Protein AF-A0A6B3I5T1-F1 (afdb_monomer_lite)

Secondary structure (DSSP, 8-state):
--TTTTTS-EEEEEEEEE-S-GGG--SS----TTSS--EEEEEEEEEETTEE-STT--HHHHHHSHHHHHHHTTPPP-S---

Foldseek 3Di:
DCPCVVVWDWDWFKAWDWDADPVQPPVPPDAGPVRDGDGDMDIDTQAGNQGGPAPPDTRVCCVVVVVVSCVSVPGDDDDDDD

Sequence (82 aa):
HNLTLLDEGTLYVAKLTGDSPAAEIDGTGKLPTDGEFDGSGVWIPLATGTTSHVPGMTADEVYVYTRLAGDKVGATKMDRPE

Radius of gyration: 17.06 Å; chains: 1; bounding box: 38×19×53 Å

Structure (mmCIF, N/CA/C/O backbone):
data_AF-A0A6B3I5T1-F1
#
_entry.id   AF-A0A6B3I5T1-F1
#
loop_
_atom_site.group_PDB
_atom_site.id
_atom_site.type_symbol
_atom_site.label_atom_id
_atom_site.label_alt_id
_atom_site.label_comp_id
_atom_site.label_asym_id
_atom_site.label_entity_id
_atom_site.label_seq_id
_atom_site.pdbx_PDB_ins_code
_atom_site.Cartn_x
_atom_site.Cartn_y
_atom_site.Cartn_z
_atom_site.occupancy
_atom_site.B_iso_or_equiv
_atom_site.auth_seq_id
_atom_site.auth_comp_id
_atom_site.auth_asym_id
_atom_site.auth_atom_id
_atom_site.pdbx_PDB_model_num
ATOM 1 N N . HIS A 1 1 ? 8.147 -0.941 29.386 1.00 74.25 1 HIS A N 1
ATOM 2 C CA . HIS A 1 1 ? 6.713 -0.701 29.137 1.00 74.25 1 HIS A CA 1
ATOM 3 C C . HIS A 1 1 ? 6.500 -0.630 27.631 1.00 74.25 1 HIS A C 1
ATOM 5 O O . HIS A 1 1 ? 6.734 0.428 27.087 1.00 74.25 1 HIS A O 1
ATOM 11 N N . ASN A 1 2 ? 6.159 -1.740 26.965 1.00 94.44 2 ASN A N 1
ATOM 12 C CA . ASN A 1 2 ? 5.876 -1.786 25.512 1.00 94.44 2 ASN A CA 1
ATOM 13 C C . ASN A 1 2 ? 4.784 -2.820 25.169 1.00 94.44 2 ASN A C 1
ATOM 15 O O . ASN A 1 2 ? 4.618 -3.173 24.009 1.00 94.44 2 ASN A O 1
ATOM 19 N N . LEU A 1 3 ? 4.075 -3.354 26.172 1.00 95.56 3 LEU A N 1
ATOM 20 C CA . LEU A 1 3 ? 3.155 -4.482 25.979 1.00 95.56 3 LEU A CA 1
ATOM 21 C C . LEU A 1 3 ? 2.041 -4.177 24.968 1.00 95.56 3 LEU A C 1
ATOM 23 O O . LEU A 1 3 ? 1.642 -5.076 24.247 1.00 95.56 3 LEU A O 1
ATOM 27 N N . THR A 1 4 ? 1.601 -2.921 24.896 1.00 95.62 4 THR A N 1
ATOM 28 C CA . THR A 1 4 ? 0.503 -2.454 24.034 1.00 95.62 4 THR A CA 1
ATOM 29 C C . THR A 1 4 ? 0.998 -1.604 22.863 1.00 95.62 4 THR A C 1
ATOM 31 O O . THR A 1 4 ? 0.222 -0.890 22.240 1.00 95.62 4 THR A O 1
ATOM 34 N N . LEU A 1 5 ? 2.307 -1.613 22.571 1.00 95.25 5 LEU A N 1
ATOM 35 C CA . LEU A 1 5 ? 2.886 -0.735 21.545 1.00 95.25 5 LEU A CA 1
ATOM 36 C C . LEU A 1 5 ? 2.289 -0.986 20.151 1.00 95.25 5 LEU A C 1
ATOM 38 O O . LEU A 1 5 ? 2.245 -0.070 19.341 1.00 95.25 5 LEU A O 1
ATOM 42 N N . LEU A 1 6 ? 1.852 -2.217 19.877 1.00 95.69 6 LEU A N 1
ATOM 43 C CA . LEU A 1 6 ? 1.277 -2.611 18.589 1.00 95.69 6 LEU A CA 1
ATOM 44 C C . LEU A 1 6 ? -0.258 -2.540 18.561 1.00 95.69 6 LEU A C 1
ATOM 46 O O . LEU A 1 6 ? -0.843 -2.835 17.522 1.00 95.69 6 LEU A O 1
ATOM 50 N N . ASP A 1 7 ? -0.900 -2.143 19.664 1.00 94.38 7 ASP A N 1
ATOM 51 C CA . ASP A 1 7 ? -2.363 -2.020 19.735 1.00 94.38 7 ASP A CA 1
ATOM 52 C C . ASP A 1 7 ? -2.855 -0.734 19.052 1.00 94.38 7 ASP A C 1
ATOM 54 O O . ASP A 1 7 ? -4.001 -0.652 18.612 1.00 94.38 7 ASP A O 1
ATOM 58 N N . GLU A 1 8 ? -1.984 0.272 18.935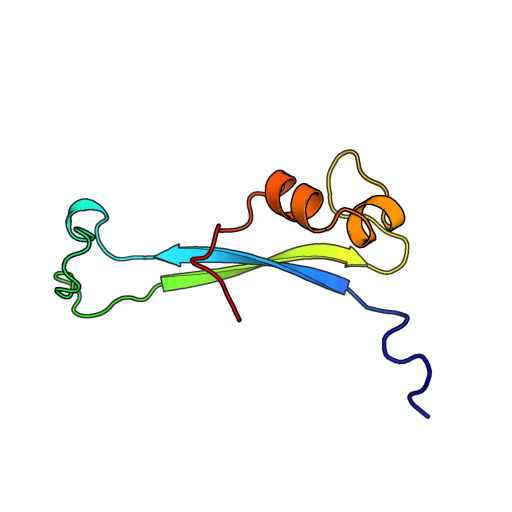 1.00 94.25 8 GLU A N 1
ATOM 59 C CA . GLU A 1 8 ? -2.295 1.559 18.322 1.00 94.25 8 GLU A CA 1
ATOM 60 C C . GLU A 1 8 ? -1.251 1.937 17.271 1.00 94.25 8 GLU A C 1
ATOM 62 O O . GLU A 1 8 ? -0.043 1.801 17.460 1.00 94.25 8 GLU A O 1
ATOM 67 N N . GLY A 1 9 ? -1.724 2.450 16.140 1.00 97.50 9 GLY A N 1
ATOM 68 C CA . GLY A 1 9 ? -0.868 2.853 15.039 1.00 97.50 9 GLY A CA 1
ATOM 69 C C . GLY A 1 9 ? -1.671 3.199 13.798 1.00 97.50 9 GLY A C 1
ATOM 70 O O . GLY A 1 9 ? -2.892 3.361 13.843 1.00 97.50 9 GLY A O 1
ATOM 71 N N . THR A 1 10 ? -0.967 3.328 12.677 1.00 98.75 10 THR A N 1
ATOM 72 C CA . THR A 1 10 ? -1.586 3.460 11.35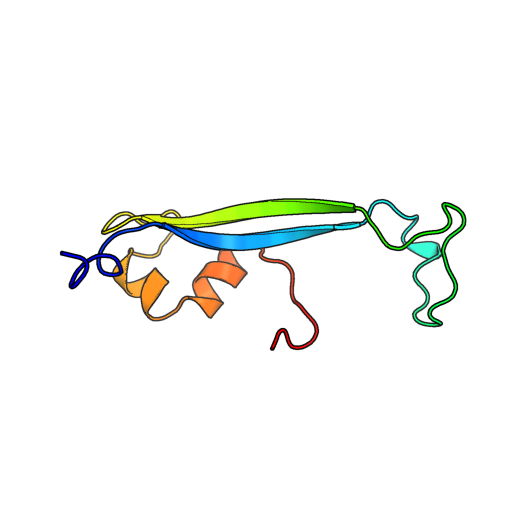7 1.00 98.75 10 THR A CA 1
ATOM 73 C C . THR A 1 10 ? -1.047 2.378 10.442 1.00 98.75 10 THR A C 1
ATOM 75 O O . THR A 1 10 ? 0.166 2.234 10.294 1.00 98.75 10 THR A O 1
ATOM 78 N N . LEU A 1 11 ? -1.956 1.630 9.826 1.00 98.69 11 LEU A N 1
ATOM 79 C CA . LEU A 1 11 ? -1.631 0.664 8.787 1.00 98.69 11 LEU A CA 1
ATOM 80 C C . LEU A 1 11 ? -1.570 1.378 7.434 1.00 98.69 11 LEU A C 1
ATOM 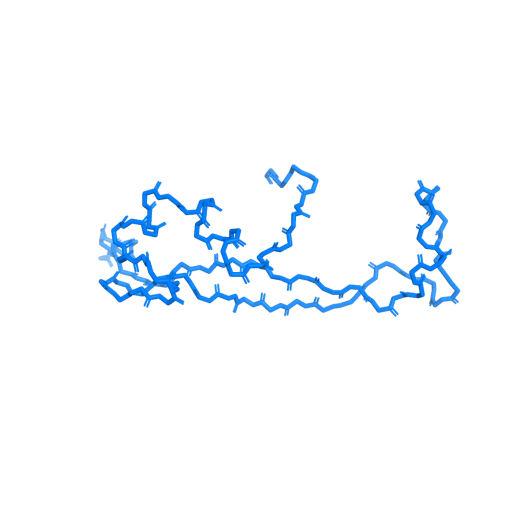82 O O . LEU A 1 11 ? -2.473 2.147 7.105 1.00 98.69 11 LEU A O 1
ATOM 86 N N . TYR A 1 12 ? -0.539 1.090 6.640 1.00 98.81 12 TYR A N 1
ATOM 87 C CA . TYR A 1 12 ? -0.341 1.649 5.302 1.00 98.81 12 TYR A CA 1
ATOM 88 C C . TYR A 1 12 ? -0.172 0.548 4.254 1.00 98.81 12 TYR A C 1
ATOM 90 O O . TYR A 1 12 ? 0.200 -0.581 4.572 1.00 98.81 12 TYR A O 1
ATOM 98 N N . VAL A 1 13 ? -0.380 0.910 2.989 1.00 98.81 13 VAL A N 1
ATOM 99 C CA . VAL A 1 13 ? -0.003 0.105 1.821 1.00 98.81 13 VAL A CA 1
ATOM 100 C C . VAL A 1 13 ? 0.791 0.953 0.825 1.00 98.81 13 VAL A C 1
ATOM 102 O O . VAL A 1 13 ? 0.614 2.170 0.764 1.00 98.81 13 VAL A O 1
ATOM 105 N N . ALA A 1 14 ? 1.685 0.328 0.060 1.00 98.62 14 ALA A N 1
ATOM 106 C CA . ALA A 1 14 ? 2.533 1.025 -0.901 1.00 98.62 14 ALA A CA 1
ATOM 107 C C . ALA A 1 14 ? 1.856 1.191 -2.270 1.00 98.62 14 ALA A C 1
ATOM 109 O O . ALA A 1 14 ? 1.180 0.288 -2.776 1.00 98.62 14 ALA A O 1
ATOM 110 N N . LYS A 1 15 ? 2.125 2.328 -2.909 1.00 98.56 15 LYS A N 1
ATOM 111 C CA . LYS A 1 15 ? 1.942 2.536 -4.345 1.00 98.56 15 LYS A CA 1
ATOM 112 C C . LYS A 1 15 ? 3.258 3.024 -4.934 1.00 98.56 15 LYS A C 1
ATOM 114 O O . LYS A 1 15 ? 3.790 4.031 -4.480 1.00 98.56 15 LYS A O 1
ATOM 119 N N . LEU A 1 16 ? 3.770 2.296 -5.918 1.00 98.00 16 LEU A N 1
ATOM 120 C CA . LEU A 1 16 ? 5.058 2.522 -6.572 1.00 98.00 16 LEU A CA 1
ATOM 121 C C . LEU A 1 16 ? 4.849 2.984 -8.016 1.00 98.00 16 LEU A C 1
ATOM 123 O O . LEU A 1 16 ? 3.886 2.572 -8.665 1.00 98.00 16 LEU A O 1
ATOM 127 N N . THR A 1 17 ? 5.741 3.840 -8.502 1.00 96.75 17 THR A N 1
ATOM 128 C CA . THR A 1 17 ? 5.774 4.353 -9.878 1.00 96.75 17 THR A CA 1
ATOM 129 C C . THR A 1 17 ? 7.216 4.335 -10.365 1.00 96.75 17 THR A C 1
ATOM 131 O O . THR A 1 17 ? 8.055 4.980 -9.743 1.00 96.75 17 THR A O 1
ATOM 134 N N . GLY A 1 18 ? 7.482 3.611 -11.453 1.00 96.00 18 GLY A N 1
ATOM 135 C CA . GLY A 1 18 ? 8.757 3.702 -12.168 1.00 96.00 18 GLY A CA 1
ATOM 136 C C . GLY A 1 18 ? 8.785 4.914 -13.096 1.00 96.00 18 GLY A C 1
ATOM 137 O O . GLY A 1 18 ? 7.729 5.365 -13.552 1.00 96.00 18 GLY A O 1
ATOM 138 N N . ASP A 1 19 ? 9.969 5.443 -13.360 1.00 95.69 19 ASP A N 1
ATOM 139 C CA . ASP A 1 19 ? 10.217 6.627 -14.192 1.00 95.69 19 ASP A CA 1
ATOM 140 C C . ASP A 1 19 ? 10.912 6.326 -15.530 1.00 95.69 19 ASP A C 1
ATOM 142 O O . ASP A 1 19 ? 10.961 7.206 -16.394 1.00 95.69 19 ASP A O 1
ATOM 146 N N . SER A 1 20 ? 11.304 5.075 -15.777 1.00 95.94 20 SER A N 1
ATOM 147 C CA . SER A 1 20 ? 11.779 4.629 -17.089 1.00 95.94 20 SER A CA 1
ATOM 148 C C . SER A 1 20 ? 10.671 4.577 -18.158 1.00 95.94 20 SER A C 1
ATOM 150 O O . SER A 1 20 ? 9.499 4.310 -17.851 1.00 95.94 20 SER A O 1
ATOM 152 N N . PRO A 1 21 ? 11.001 4.748 -19.455 1.00 94.38 21 PRO A N 1
ATOM 153 C CA . PRO A 1 21 ? 10.037 4.593 -20.540 1.00 94.38 21 PRO A CA 1
ATOM 154 C C . PRO A 1 21 ? 9.409 3.192 -20.557 1.00 94.38 21 PRO A C 1
ATOM 156 O O . PRO A 1 21 ? 10.086 2.190 -20.765 1.00 94.38 21 PRO A O 1
ATOM 159 N N . ALA A 1 22 ? 8.082 3.112 -20.426 1.00 92.44 22 ALA A N 1
ATOM 160 C CA . ALA A 1 22 ? 7.372 1.830 -20.335 1.00 92.44 22 ALA A CA 1
ATOM 161 C C . ALA A 1 22 ? 7.611 0.886 -21.533 1.00 92.44 22 ALA A C 1
ATOM 163 O O . ALA A 1 22 ? 7.537 -0.329 -21.380 1.00 92.44 22 ALA A O 1
ATOM 164 N N . ALA A 1 23 ? 7.913 1.430 -22.718 1.00 95.38 23 ALA A N 1
ATOM 165 C CA . ALA A 1 23 ? 8.225 0.643 -23.913 1.00 95.38 23 ALA A CA 1
ATOM 166 C C . ALA A 1 23 ? 9.569 -0.108 -23.828 1.00 95.38 23 ALA A C 1
ATOM 168 O O . ALA A 1 23 ? 9.806 -1.012 -24.624 1.00 95.38 23 ALA A O 1
ATOM 169 N N . GLU A 1 24 ? 10.437 0.270 -22.889 1.00 95.88 24 GLU A N 1
ATOM 170 C CA . GLU A 1 24 ? 11.756 -0.333 -22.678 1.00 95.88 24 GLU A CA 1
ATOM 171 C C . GLU A 1 24 ? 11.732 -1.415 -21.585 1.00 95.88 24 GLU A C 1
ATOM 173 O O . GLU A 1 24 ? 12.674 -2.194 -21.469 1.00 95.88 24 GLU A O 1
ATOM 178 N N . ILE A 1 25 ? 10.631 -1.526 -20.831 1.00 94.25 25 ILE A N 1
ATOM 179 C CA . ILE A 1 25 ? 10.416 -2.584 -19.837 1.00 94.25 25 ILE A CA 1
ATOM 180 C C . ILE A 1 25 ? 9.845 -3.821 -20.542 1.00 94.25 25 ILE A C 1
ATOM 182 O O . ILE A 1 25 ? 8.641 -4.072 -20.550 1.00 94.25 25 ILE A O 1
ATOM 186 N N . ASP A 1 26 ? 10.731 -4.592 -21.171 1.00 94.06 26 ASP A N 1
ATOM 187 C CA . ASP A 1 26 ? 10.383 -5.742 -22.020 1.00 94.06 26 ASP A CA 1
ATOM 188 C C . ASP A 1 26 ? 10.499 -7.114 -21.323 1.00 94.06 26 ASP A C 1
ATOM 190 O O . ASP A 1 26 ? 10.255 -8.156 -21.934 1.00 94.06 26 ASP A O 1
ATOM 194 N N . GLY A 1 27 ? 10.868 -7.130 -20.038 1.00 92.94 27 GLY A N 1
ATOM 195 C CA . GLY A 1 27 ? 11.023 -8.349 -19.239 1.00 92.94 27 GLY A CA 1
ATOM 196 C C . GLY A 1 27 ? 12.328 -9.120 -19.474 1.00 92.94 27 GLY A C 1
ATOM 197 O O . GLY A 1 27 ? 12.521 -10.173 -18.870 1.00 92.94 27 GLY A O 1
ATOM 198 N N . THR A 1 28 ? 13.248 -8.617 -20.303 1.00 95.56 28 THR A N 1
ATOM 199 C CA . THR A 1 28 ? 14.556 -9.262 -20.535 1.00 95.56 28 THR A CA 1
ATOM 200 C C . THR A 1 28 ? 15.564 -9.018 -19.410 1.00 95.56 28 THR A C 1
ATOM 202 O O . THR A 1 28 ? 16.586 -9.700 -19.337 1.00 95.56 28 THR A O 1
ATOM 205 N N . GLY A 1 29 ? 15.300 -8.033 -18.547 1.00 93.44 29 GLY A N 1
ATOM 206 C CA . GLY A 1 29 ? 16.243 -7.549 -17.537 1.00 93.44 29 GLY A CA 1
ATOM 207 C C . GLY A 1 29 ? 17.337 -6.634 -18.100 1.00 93.44 29 GLY A C 1
ATOM 208 O O . GLY A 1 29 ? 18.227 -6.228 -17.355 1.00 93.44 29 GLY A O 1
ATOM 209 N N . LYS A 1 30 ? 17.291 -6.294 -19.397 1.00 96.44 30 LYS A N 1
ATOM 210 C CA . LYS A 1 30 ? 18.142 -5.252 -19.975 1.00 96.44 30 LYS A CA 1
ATOM 211 C C . LYS A 1 30 ? 17.747 -3.901 -19.379 1.00 96.44 30 LYS A C 1
ATOM 213 O O . LYS A 1 30 ? 16.568 -3.565 -19.364 1.00 96.44 30 LYS A O 1
ATOM 218 N N . LEU A 1 31 ? 18.740 -3.138 -18.930 1.00 96.31 31 LEU A N 1
ATOM 219 C CA . LEU A 1 31 ? 18.514 -1.790 -18.419 1.00 96.31 31 LEU A CA 1
ATOM 220 C C . LEU A 1 31 ? 17.851 -0.899 -19.488 1.00 96.31 31 LEU A C 1
ATOM 222 O O . LEU A 1 31 ? 18.201 -1.031 -20.674 1.00 96.31 31 LEU A O 1
ATOM 226 N N . PRO A 1 32 ? 16.940 0.006 -19.086 1.00 96.44 32 PRO A N 1
ATOM 227 C CA . PRO A 1 32 ? 16.419 1.029 -19.976 1.00 96.44 32 PRO A CA 1
ATOM 228 C C . PRO A 1 32 ? 17.520 2.043 -20.323 1.00 96.44 32 PRO A C 1
ATOM 230 O O . PRO A 1 32 ? 18.668 1.954 -19.878 1.00 96.44 32 PRO A O 1
ATOM 233 N N . THR A 1 33 ? 17.197 2.985 -21.201 1.00 95.94 33 THR A N 1
ATOM 234 C CA . THR A 1 33 ? 18.125 4.000 -21.718 1.00 95.94 33 THR A CA 1
ATOM 235 C C . THR A 1 33 ? 18.632 4.974 -20.654 1.00 95.94 33 THR A C 1
ATOM 237 O O . THR A 1 33 ? 19.716 5.533 -20.827 1.00 95.94 33 THR A O 1
ATOM 240 N N . ASP A 1 34 ? 17.888 5.144 -19.564 1.00 94.69 34 ASP A N 1
ATOM 241 C CA . ASP A 1 34 ? 18.274 5.877 -18.351 1.00 94.69 34 ASP A CA 1
ATOM 242 C C . ASP A 1 34 ? 19.304 5.122 -17.488 1.00 94.69 34 ASP A C 1
ATOM 244 O O . ASP A 1 34 ? 20.064 5.750 -16.756 1.00 94.69 34 ASP A O 1
ATOM 248 N N . GLY A 1 35 ? 19.429 3.803 -17.662 1.00 96.62 35 GLY A N 1
ATOM 249 C CA . GLY A 1 35 ? 20.495 2.984 -17.091 1.00 96.62 35 GLY A CA 1
ATOM 250 C C . GLY A 1 35 ? 20.182 2.346 -15.738 1.00 96.62 35 GLY A C 1
ATOM 251 O O . GLY A 1 35 ? 21.071 1.707 -15.174 1.00 96.62 35 GLY A O 1
ATOM 252 N N . GLU A 1 36 ? 18.958 2.453 -15.226 1.00 96.38 36 GLU A N 1
ATOM 253 C CA . GLU A 1 36 ? 18.552 1.856 -13.949 1.00 96.38 36 GLU A CA 1
ATOM 254 C C . GLU A 1 36 ? 17.066 1.463 -13.931 1.00 96.38 36 GLU A C 1
ATOM 256 O O . GLU A 1 36 ? 16.311 1.794 -14.834 1.00 96.38 36 GLU A O 1
ATOM 261 N N . PHE A 1 37 ? 16.663 0.654 -12.947 1.00 95.31 37 PHE A N 1
ATOM 262 C CA . PHE A 1 37 ? 15.254 0.344 -12.689 1.00 95.31 37 PHE A CA 1
ATOM 263 C C . PHE A 1 37 ? 14.855 1.014 -11.376 1.00 95.31 37 PHE A C 1
ATOM 265 O O . PHE A 1 37 ? 14.939 0.394 -10.311 1.00 95.31 37 PHE A O 1
ATOM 272 N N . ASP A 1 38 ? 14.469 2.281 -11.442 1.00 95.62 38 ASP A N 1
ATOM 273 C CA . ASP A 1 38 ? 14.173 3.106 -10.278 1.00 95.62 38 ASP A CA 1
ATOM 274 C C . ASP A 1 38 ? 12.803 3.799 -10.382 1.00 95.62 38 ASP A C 1
ATOM 276 O O . ASP A 1 38 ? 11.883 3.315 -11.053 1.00 95.62 38 ASP A O 1
ATOM 280 N N . GLY A 1 39 ? 12.601 4.811 -9.536 1.00 95.38 39 GLY A N 1
ATOM 281 C CA . GLY A 1 39 ? 11.350 5.543 -9.426 1.00 95.38 39 GLY A CA 1
ATOM 282 C C . GLY A 1 39 ? 11.026 5.986 -8.002 1.00 95.38 39 GLY A C 1
ATOM 283 O O . GLY A 1 39 ? 11.891 6.212 -7.154 1.00 95.38 39 GLY A O 1
ATOM 284 N N . SER A 1 40 ? 9.733 6.128 -7.718 1.00 97.88 40 SER A N 1
ATOM 285 C CA . SER A 1 40 ? 9.233 6.662 -6.448 1.00 97.88 40 SER A CA 1
ATOM 286 C C . SER A 1 40 ? 8.059 5.861 -5.889 1.00 97.88 40 SER A C 1
ATOM 288 O O . SER A 1 40 ? 7.444 5.032 -6.564 1.00 97.88 40 SER A O 1
ATOM 290 N N . GLY A 1 41 ? 7.727 6.113 -4.622 1.00 98.06 41 GLY A N 1
ATOM 291 C CA . GLY A 1 41 ? 6.610 5.462 -3.956 1.00 98.06 41 GLY A CA 1
ATOM 292 C C . GLY A 1 41 ? 5.933 6.348 -2.922 1.00 98.06 41 GLY A C 1
ATOM 293 O O . GLY A 1 41 ? 6.524 7.287 -2.391 1.00 98.06 41 GLY A O 1
ATOM 294 N N . VAL A 1 42 ? 4.678 6.024 -2.626 1.00 98.56 42 VAL A N 1
ATOM 295 C CA . VAL A 1 42 ? 3.885 6.671 -1.579 1.00 98.56 42 VAL A CA 1
ATOM 296 C C . VAL A 1 42 ? 3.254 5.631 -0.663 1.00 98.56 42 VAL A C 1
ATOM 298 O O . VAL A 1 42 ? 2.868 4.543 -1.099 1.00 98.56 42 VAL A O 1
ATOM 301 N N . TRP A 1 43 ? 3.118 5.994 0.610 1.00 98.75 43 TRP A N 1
ATOM 302 C CA . TRP A 1 43 ? 2.367 5.226 1.596 1.00 98.75 43 TRP A CA 1
ATOM 303 C C . TRP A 1 43 ? 0.935 5.743 1.664 1.00 98.75 43 TRP A C 1
ATOM 305 O O . TRP A 1 43 ? 0.701 6.907 1.986 1.00 98.75 43 TRP A O 1
ATOM 315 N N . ILE A 1 44 ? -0.026 4.872 1.373 1.00 98.75 44 ILE A N 1
ATOM 316 C CA . ILE A 1 44 ? -1.453 5.178 1.448 1.00 98.75 44 ILE A CA 1
ATOM 317 C C . ILE A 1 44 ? -1.973 4.654 2.791 1.00 98.75 44 ILE A C 1
ATOM 319 O O . ILE A 1 44 ? -1.854 3.450 3.039 1.00 98.75 44 ILE A O 1
ATOM 323 N N . PRO A 1 45 ? -2.516 5.509 3.677 1.00 98.75 45 PRO A N 1
ATOM 324 C CA . PRO A 1 45 ? -3.073 5.051 4.943 1.00 98.75 45 PRO A CA 1
ATOM 325 C C . PRO A 1 45 ? -4.338 4.223 4.692 1.00 98.75 45 PRO A C 1
ATOM 327 O O . PRO A 1 45 ? -5.172 4.587 3.867 1.00 98.75 45 PRO A O 1
ATOM 330 N N . LEU A 1 46 ? -4.486 3.118 5.421 1.00 98.88 46 LEU A N 1
ATOM 331 C CA . LEU A 1 46 ? -5.670 2.259 5.381 1.00 98.88 46 LEU A CA 1
ATOM 332 C C . LEU A 1 46 ? -6.564 2.488 6.604 1.00 98.88 46 LEU A C 1
ATOM 334 O O . LEU A 1 46 ? -7.764 2.711 6.460 1.00 98.88 46 LEU A O 1
ATOM 338 N N . ALA A 1 47 ? -5.985 2.478 7.806 1.00 98.75 47 ALA A N 1
ATOM 339 C CA . ALA A 1 47 ? -6.700 2.759 9.050 1.00 98.75 47 ALA A CA 1
ATOM 340 C C . ALA A 1 47 ? -5.749 3.270 10.142 1.00 98.75 47 ALA A C 1
ATOM 342 O O . ALA A 1 47 ? -4.585 2.869 10.185 1.00 98.75 47 ALA A O 1
ATOM 343 N N . THR A 1 48 ? -6.259 4.141 11.016 1.00 98.62 48 THR A N 1
ATOM 344 C CA . THR A 1 48 ? -5.575 4.671 12.206 1.00 98.62 48 THR A CA 1
ATOM 345 C C . THR A 1 48 ? -6.460 4.440 13.423 1.00 98.62 48 THR A C 1
ATOM 347 O O . THR A 1 48 ? -7.509 5.077 13.547 1.00 98.62 48 THR A O 1
ATOM 350 N N . GLY A 1 49 ? -6.064 3.535 14.322 1.00 97.06 49 GLY A N 1
ATOM 351 C CA . GLY A 1 49 ? -6.923 3.120 15.435 1.00 97.06 49 GLY A CA 1
ATOM 352 C C . GLY A 1 49 ? -8.300 2.688 14.918 1.00 97.06 49 GLY A C 1
ATOM 353 O O . GLY A 1 49 ? -8.387 1.816 14.059 1.00 97.06 49 GLY A O 1
ATOM 354 N N . THR A 1 50 ? -9.364 3.351 15.367 1.00 97.81 50 THR A N 1
ATOM 355 C CA . THR A 1 50 ? -10.757 3.087 14.953 1.00 97.81 50 THR A CA 1
ATOM 356 C C . THR A 1 50 ? -11.218 3.879 13.721 1.00 97.81 50 THR A C 1
ATOM 358 O O . THR A 1 50 ? -12.373 3.771 13.310 1.00 97.81 50 THR A O 1
ATOM 361 N N . THR A 1 51 ? -10.340 4.679 13.110 1.00 98.56 51 THR A N 1
ATOM 362 C CA . THR A 1 51 ? -10.652 5.481 11.917 1.00 98.56 51 THR A CA 1
ATOM 363 C C . THR A 1 51 ? -10.231 4.751 10.647 1.00 98.56 51 THR A C 1
ATOM 365 O O . THR A 1 51 ? -9.069 4.378 10.503 1.00 98.56 51 THR A O 1
ATOM 368 N N . SER A 1 52 ? -11.160 4.587 9.704 1.00 98.69 52 SER A N 1
ATOM 369 C CA . SER A 1 52 ? -10.871 4.078 8.358 1.00 98.69 52 SER A CA 1
ATOM 370 C C . SER A 1 52 ? -10.536 5.215 7.397 1.00 98.69 52 SER A C 1
ATOM 372 O O . SER A 1 52 ? -11.202 6.250 7.403 1.00 98.69 52 SER A O 1
ATOM 374 N N . HIS A 1 53 ? -9.555 4.979 6.527 1.00 98.75 53 HIS A N 1
ATOM 375 C CA . HIS A 1 53 ? -9.207 5.848 5.396 1.00 98.75 53 HIS A CA 1
ATOM 376 C C . HIS A 1 53 ? -9.647 5.250 4.050 1.00 98.75 53 HIS A C 1
ATOM 378 O O . HIS A 1 53 ? -9.369 5.816 2.994 1.00 98.75 53 HIS A O 1
ATOM 384 N N . VAL A 1 54 ? -10.350 4.111 4.071 1.00 98.75 54 VAL A N 1
ATOM 385 C CA . VAL A 1 54 ? -10.797 3.393 2.872 1.00 98.75 54 VAL A CA 1
ATOM 386 C C . VAL A 1 54 ? -12.295 3.620 2.646 1.00 98.75 54 VAL A C 1
ATOM 388 O O . VAL A 1 54 ? -13.109 3.244 3.496 1.00 98.75 54 VAL A O 1
ATOM 391 N N . PRO A 1 55 ? -12.707 4.188 1.495 1.00 98.25 55 PRO A N 1
ATOM 392 C CA . PRO A 1 55 ? -14.114 4.438 1.207 1.00 98.25 55 PRO A CA 1
ATOM 393 C C . PRO A 1 55 ? -14.991 3.179 1.298 1.00 98.25 55 PRO A C 1
ATOM 395 O O . PRO A 1 55 ? -14.771 2.171 0.614 1.00 98.25 55 PRO A O 1
ATOM 398 N N . GLY A 1 56 ? -16.031 3.268 2.130 1.00 98.31 56 GLY A N 1
ATOM 399 C CA . GLY A 1 56 ? -17.020 2.205 2.311 1.00 98.31 56 GLY A CA 1
ATOM 400 C C . GLY A 1 56 ? -16.520 0.999 3.109 1.00 98.31 56 GLY A C 1
ATOM 401 O O . GLY A 1 56 ? -17.016 -0.098 2.874 1.00 98.31 56 GLY A O 1
ATOM 402 N N . MET A 1 57 ? -15.532 1.181 3.990 1.00 98.69 57 MET A N 1
ATOM 403 C CA . MET A 1 57 ? -15.102 0.182 4.974 1.00 98.69 57 MET A CA 1
ATOM 404 C C . MET A 1 57 ? -14.906 0.846 6.340 1.00 98.69 57 MET A C 1
ATOM 406 O O . MET A 1 57 ? -14.410 1.970 6.420 1.00 98.69 57 MET A O 1
ATOM 410 N N . THR A 1 58 ? -15.269 0.153 7.411 1.00 98.75 58 THR A N 1
ATOM 411 C CA . THR A 1 58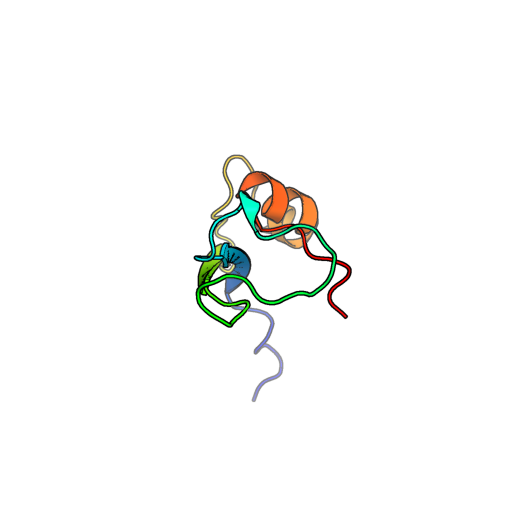 ? -14.903 0.491 8.797 1.00 98.75 58 THR A CA 1
ATOM 412 C C . THR A 1 58 ? -13.442 0.123 9.088 1.00 98.75 58 THR A C 1
ATOM 414 O O . THR A 1 58 ? -12.826 -0.614 8.320 1.00 98.75 58 THR A O 1
ATOM 417 N N . ALA A 1 59 ? -12.862 0.620 10.188 1.00 98.56 59 ALA A N 1
ATOM 418 C CA . ALA A 1 59 ? -11.483 0.272 10.551 1.00 98.56 59 ALA A CA 1
ATOM 419 C C . ALA A 1 59 ? -11.324 -1.235 10.822 1.00 98.56 59 ALA A C 1
ATOM 421 O O . ALA A 1 59 ? -10.386 -1.847 10.320 1.00 98.56 59 ALA A O 1
ATOM 422 N N . ASP A 1 60 ? -12.285 -1.852 11.516 1.00 98.56 60 ASP A N 1
ATOM 423 C CA . ASP A 1 60 ? -12.286 -3.296 11.780 1.00 98.56 60 ASP A CA 1
ATOM 424 C C . ASP A 1 60 ? -12.326 -4.108 10.478 1.00 98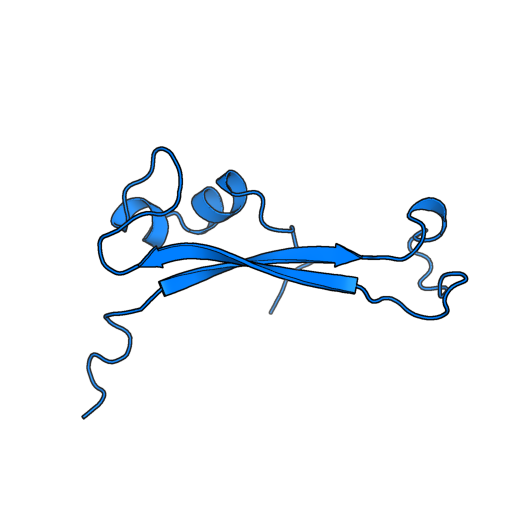.56 60 ASP A C 1
ATOM 426 O O . ASP A 1 60 ? -11.547 -5.045 10.298 1.00 98.56 60 ASP A O 1
ATOM 430 N N . GLU A 1 61 ? -13.175 -3.719 9.519 1.00 98.81 61 GLU A N 1
ATOM 431 C CA . GLU A 1 61 ? -13.197 -4.344 8.193 1.00 98.81 61 GLU A CA 1
ATOM 432 C C . GLU A 1 61 ? -11.878 -4.146 7.446 1.00 98.81 61 GLU A C 1
ATOM 434 O O . GLU A 1 61 ? -11.433 -5.063 6.759 1.00 98.81 61 GLU A O 1
ATOM 439 N N . VAL A 1 62 ? -11.240 -2.979 7.566 1.00 98.81 62 VAL A N 1
ATOM 440 C CA . VAL A 1 62 ? -9.922 -2.737 6.971 1.00 98.81 62 VAL A CA 1
ATOM 441 C C . VAL A 1 62 ? -8.882 -3.685 7.560 1.00 98.81 62 VAL A C 1
ATOM 443 O O . VAL A 1 62 ? -8.157 -4.294 6.784 1.00 98.81 62 VAL A O 1
ATOM 446 N N . TYR A 1 63 ? -8.818 -3.862 8.883 1.00 98.56 63 TYR A N 1
ATOM 447 C CA . TYR A 1 63 ? -7.827 -4.744 9.512 1.00 98.56 63 TYR A CA 1
ATOM 448 C C . TYR A 1 63 ? -8.078 -6.233 9.240 1.00 98.56 63 TYR A C 1
ATOM 450 O O . TYR A 1 63 ? -7.127 -7.004 9.103 1.00 98.56 63 TYR A O 1
ATOM 458 N N . VAL A 1 64 ? -9.342 -6.655 9.138 1.00 98.62 64 VAL A N 1
ATOM 459 C CA . VAL A 1 64 ? -9.707 -8.052 8.842 1.00 98.62 64 VAL A CA 1
ATOM 460 C C . VAL A 1 64 ? -9.572 -8.363 7.346 1.00 98.62 64 VAL A C 1
ATOM 462 O O . VAL A 1 64 ? -9.118 -9.445 6.971 1.00 98.62 64 VAL A O 1
ATOM 465 N N . TYR A 1 65 ? -9.917 -7.412 6.474 1.00 98.75 65 TYR A N 1
ATOM 466 C CA . TYR A 1 65 ? -9.907 -7.560 5.016 1.00 98.75 65 TYR A CA 1
ATOM 467 C C . TYR A 1 65 ? -8.848 -6.681 4.337 1.00 98.75 65 TYR A C 1
ATOM 469 O O . TYR A 1 65 ? -9.065 -6.175 3.233 1.00 98.75 65 TYR A O 1
ATOM 477 N N . THR A 1 66 ? -7.669 -6.551 4.952 1.00 98.62 66 THR A N 1
ATOM 478 C CA . THR A 1 66 ? -6.572 -5.660 4.523 1.00 98.62 66 THR A CA 1
ATOM 479 C C . THR A 1 66 ? -6.230 -5.760 3.039 1.00 98.62 66 THR A C 1
ATOM 481 O O . THR A 1 66 ? -5.950 -4.755 2.392 1.00 98.62 66 THR A O 1
ATOM 484 N N . ARG A 1 67 ? -6.291 -6.964 2.458 1.00 98.44 67 ARG A N 1
ATOM 485 C CA . ARG A 1 67 ? -6.025 -7.166 1.024 1.00 98.44 67 ARG A CA 1
ATOM 486 C C . ARG A 1 67 ? -7.056 -6.458 0.141 1.00 98.44 67 ARG A C 1
ATOM 488 O O . ARG A 1 67 ? -6.681 -5.779 -0.806 1.00 98.44 67 ARG A O 1
ATOM 495 N N . LEU A 1 68 ? -8.3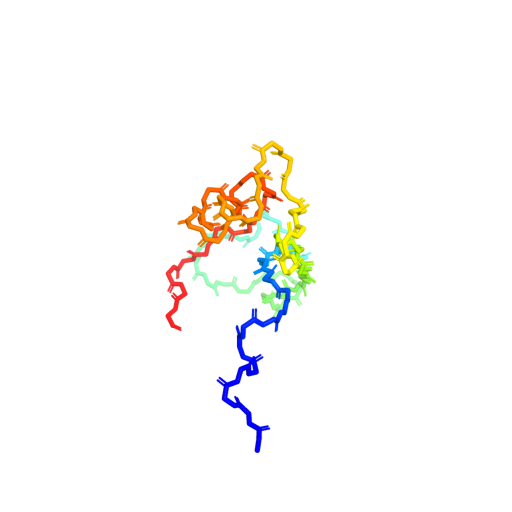42 -6.574 0.475 1.00 98.69 68 LEU A N 1
ATOM 496 C CA . LEU A 1 68 ? -9.421 -5.896 -0.252 1.00 98.69 68 LEU A CA 1
ATOM 497 C C . LEU A 1 68 ? -9.362 -4.378 -0.047 1.00 98.69 68 LEU A C 1
ATOM 499 O O . LEU A 1 68 ? -9.626 -3.621 -0.978 1.00 98.69 68 LEU A O 1
ATOM 503 N N . ALA A 1 69 ? -8.982 -3.940 1.155 1.00 98.75 69 ALA A N 1
ATOM 504 C CA . ALA A 1 69 ? -8.758 -2.534 1.467 1.00 98.75 69 ALA A CA 1
ATOM 505 C C . ALA A 1 69 ? -7.624 -1.932 0.614 1.00 98.75 69 ALA A C 1
ATOM 507 O O . ALA A 1 69 ? -7.820 -0.893 -0.016 1.00 98.75 69 ALA A O 1
ATOM 508 N N . GLY A 1 70 ? -6.477 -2.619 0.525 1.00 98.69 70 GLY A N 1
ATOM 509 C CA . GLY A 1 70 ? -5.349 -2.227 -0.327 1.00 98.69 70 GLY A CA 1
ATOM 510 C C . GLY A 1 70 ? -5.718 -2.150 -1.811 1.00 98.69 70 GLY A C 1
ATOM 511 O O . GLY A 1 70 ? -5.361 -1.189 -2.494 1.00 98.69 70 GLY A O 1
ATOM 512 N N . ASP A 1 71 ? -6.506 -3.111 -2.294 1.00 98.50 71 ASP A N 1
ATOM 513 C CA . ASP A 1 71 ? -6.978 -3.134 -3.681 1.00 98.50 71 ASP A CA 1
ATOM 514 C C . ASP A 1 71 ? -7.914 -1.960 -3.990 1.00 98.50 71 ASP A C 1
ATOM 516 O O . ASP A 1 71 ? -7.768 -1.311 -5.026 1.00 98.50 71 ASP A O 1
ATOM 520 N N . LYS A 1 72 ? -8.829 -1.625 -3.070 1.00 98.44 72 LYS A N 1
ATOM 521 C CA . LYS A 1 72 ? -9.739 -0.475 -3.208 1.00 98.44 72 LYS A CA 1
ATOM 522 C C . LYS A 1 72 ? -9.011 0.865 -3.310 1.00 98.44 72 LYS A C 1
ATOM 524 O O . LYS A 1 72 ? -9.510 1.756 -3.993 1.00 98.44 72 LYS A O 1
ATOM 529 N N . VAL A 1 73 ? -7.866 1.020 -2.641 1.00 98.50 73 VAL A N 1
ATOM 530 C CA . VAL A 1 73 ? -7.074 2.265 -2.681 1.00 98.50 73 VAL A CA 1
ATOM 531 C C . VAL A 1 73 ? -5.991 2.270 -3.765 1.00 98.50 73 VAL A C 1
ATOM 533 O O . VAL A 1 73 ? -5.252 3.244 -3.894 1.00 98.50 73 VAL A O 1
ATOM 536 N N . GLY A 1 74 ? -5.908 1.214 -4.580 1.00 98.19 74 GLY A N 1
ATOM 537 C CA . GLY A 1 74 ? -4.995 1.152 -5.721 1.00 98.19 74 GLY A CA 1
ATOM 538 C C . GLY A 1 74 ? -3.532 0.934 -5.334 1.00 98.19 74 GLY A C 1
ATOM 539 O O . GLY A 1 74 ? -2.648 1.558 -5.926 1.00 98.19 74 GLY A O 1
ATOM 540 N N . ALA A 1 75 ? -3.281 0.071 -4.345 1.00 98.56 75 ALA A N 1
ATOM 541 C CA . ALA A 1 75 ? -1.943 -0.425 -4.039 1.00 98.56 75 ALA A CA 1
ATOM 542 C C . ALA A 1 75 ? -1.289 -1.109 -5.253 1.00 98.56 75 ALA A C 1
ATOM 544 O O . ALA A 1 75 ? -1.966 -1.767 -6.050 1.00 98.56 75 ALA A O 1
ATOM 545 N N . THR A 1 76 ? 0.036 -1.006 -5.372 1.00 98.38 76 THR A N 1
ATOM 546 C CA . THR A 1 76 ? 0.776 -1.696 -6.439 1.00 98.38 76 THR A CA 1
ATOM 547 C C . THR A 1 76 ? 0.823 -3.196 -6.153 1.00 98.38 76 THR A C 1
ATOM 549 O O . THR A 1 76 ? 1.209 -3.621 -5.063 1.00 98.38 76 THR A O 1
ATOM 552 N N . LYS A 1 77 ? 0.423 -4.017 -7.131 1.00 97.25 77 LYS A N 1
ATOM 553 C CA . LYS A 1 77 ? 0.583 -5.473 -7.054 1.00 97.25 77 LYS A CA 1
ATOM 554 C C . LYS A 1 77 ? 2.063 -5.815 -7.183 1.00 97.25 77 LYS A C 1
ATOM 556 O O . LYS A 1 77 ? 2.726 -5.324 -8.087 1.00 97.25 77 LYS A O 1
ATOM 561 N N . MET A 1 78 ? 2.546 -6.648 -6.270 1.00 97.25 78 MET A N 1
ATOM 562 C CA . MET A 1 78 ? 3.954 -7.016 -6.172 1.00 97.25 78 MET A CA 1
ATOM 563 C C . MET A 1 78 ? 4.137 -8.497 -6.484 1.00 97.25 78 MET A C 1
ATOM 565 O O . MET A 1 78 ? 3.299 -9.327 -6.110 1.00 97.25 78 MET A O 1
ATOM 569 N N . ASP A 1 79 ? 5.272 -8.827 -7.089 1.00 94.31 79 ASP A N 1
ATOM 570 C CA . ASP A 1 79 ? 5.664 -10.199 -7.393 1.00 94.31 79 ASP A CA 1
ATOM 571 C C . ASP A 1 79 ? 6.160 -10.906 -6.129 1.00 94.31 79 ASP A C 1
ATOM 573 O O . ASP A 1 79 ? 7.355 -11.038 -5.892 1.00 94.31 79 ASP A O 1
ATOM 577 N N . ARG A 1 80 ? 5.202 -11.355 -5.306 1.00 94.88 80 ARG A N 1
ATOM 578 C CA . ARG A 1 80 ? 5.422 -12.144 -4.080 1.00 94.88 80 ARG A CA 1
ATOM 579 C C . ARG A 1 80 ? 6.450 -11.520 -3.112 1.00 94.88 80 ARG A C 1
ATOM 581 O O . ARG A 1 80 ? 7.524 -12.081 -2.931 1.00 94.88 80 ARG A O 1
ATOM 588 N N . PRO A 1 81 ? 6.114 -10.401 -2.451 1.00 91.75 81 PRO A N 1
ATOM 589 C CA . PRO A 1 81 ? 6.936 -9.880 -1.362 1.00 91.75 81 PRO A CA 1
ATOM 590 C C . PRO A 1 81 ? 6.979 -10.901 -0.211 1.00 91.75 81 PRO A C 1
ATOM 592 O O . PRO A 1 81 ? 5.927 -11.409 0.190 1.00 91.75 81 PRO A O 1
ATOM 595 N N . GLU A 1 82 ? 8.180 -11.202 0.286 1.00 89.94 82 GLU A N 1
ATOM 596 C CA . GLU A 1 82 ? 8.472 -12.182 1.351 1.00 89.94 82 GLU A CA 1
ATOM 597 C C . GLU A 1 82 ? 9.254 -11.544 2.505 1.00 89.94 82 GLU A C 1
ATOM 599 O O . GLU A 1 82 ? 10.025 -10.589 2.249 1.00 89.94 82 GLU A O 1
#

pLDDT: mean 96.7, std 3.19, range [74.25, 98.88]